Protein AF-A0A510KLH9-F1 (afdb_monomer_lite)

Foldseek 3Di:
DWDDLDDQWTWDDDPQWIFIFGWDADPVRFTDTDTDDTGRDPVVVLVVVVVVQLVVDPDPDPVSSVVSVVVSVVSVVVVVVVVVVVVVVPPDDDDDDDDRPDDPDDPPPDD

Radius of gyration: 16.44 Å; chains: 1; bounding box: 33×35×43 Å

pLDDT: mean 73.4, std 17.07, range [34.72, 91.0]

Secondary structure (DSSP, 8-state):
-EEEEETTEEEEEETTEEEEEEEEE-TTS-EEEEEEEEESSHHHHHHHHHHHHHHH----SHHHHHHHHHHHHHHHHHHHHHHHHHHHT------------PPP-------

Sequence (111 aa):
MYINLSGNYYIKSQSRCFVIGCKQKNKKGEVQFVAKWYFVSLRAGLRAWIDEKLIMSKAKSFQELKNDIRALNDEMEIIIEKINKGISDDKNRSDETMEILSEFEEEEEME

Organism: NCBI:txid109328

Structure (mmCIF, N/CA/C/O backbone):
data_AF-A0A510KLH9-F1
#
_entry.id   AF-A0A510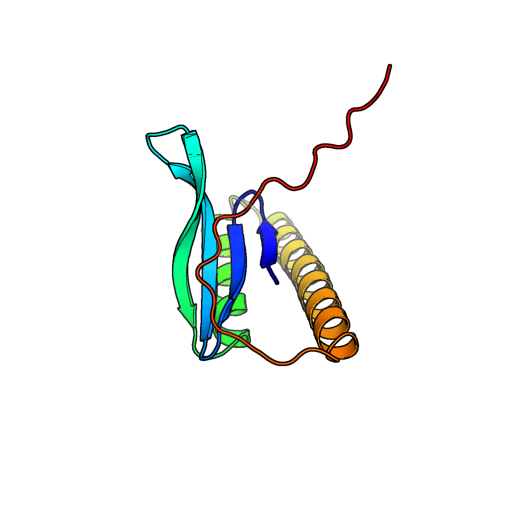KLH9-F1
#
loop_
_atom_site.group_PDB
_atom_site.id
_atom_site.type_symbol
_atom_site.label_atom_id
_atom_site.label_alt_id
_atom_site.label_comp_id
_atom_site.label_asym_id
_atom_site.label_entity_id
_atom_site.label_seq_id
_atom_site.pdbx_PDB_ins_code
_atom_site.Cartn_x
_atom_site.Cartn_y
_atom_site.Cartn_z
_atom_site.occupancy
_atom_site.B_iso_or_equiv
_atom_site.auth_seq_id
_atom_site.auth_comp_id
_atom_site.auth_asym_id
_atom_site.auth_atom_id
_atom_site.pdbx_PDB_model_num
ATOM 1 N N . MET A 1 1 ? 5.789 -3.196 -13.083 1.00 69.25 1 MET A N 1
ATOM 2 C CA . MET A 1 1 ? 4.483 -3.057 -12.398 1.00 69.25 1 MET A CA 1
ATOM 3 C C . MET A 1 1 ? 4.658 -2.281 -11.096 1.00 69.25 1 MET A C 1
ATOM 5 O O . MET A 1 1 ? 5.532 -2.637 -10.308 1.00 69.25 1 MET A O 1
ATOM 9 N N . TYR A 1 2 ? 3.844 -1.243 -10.881 1.00 78.88 2 TYR A N 1
ATOM 10 C CA . TYR A 1 2 ? 3.753 -0.510 -9.613 1.00 78.88 2 TYR A CA 1
ATOM 11 C C . TYR A 1 2 ? 2.407 -0.803 -8.963 1.00 78.88 2 TYR A C 1
ATOM 13 O O . TYR A 1 2 ? 1.367 -0.688 -9.608 1.00 78.88 2 TYR A O 1
ATOM 21 N N . ILE A 1 3 ? 2.420 -1.148 -7.683 1.00 80.94 3 ILE A N 1
ATOM 22 C CA . ILE A 1 3 ? 1.205 -1.345 -6.899 1.00 80.94 3 ILE A CA 1
ATOM 23 C C . ILE A 1 3 ? 1.124 -0.194 -5.907 1.00 80.94 3 ILE A C 1
ATOM 25 O O . ILE A 1 3 ? 1.998 -0.065 -5.052 1.00 80.94 3 ILE A O 1
ATOM 29 N N . ASN A 1 4 ? 0.111 0.665 -6.053 1.00 83.25 4 ASN A N 1
ATOM 30 C CA . ASN A 1 4 ? -0.156 1.722 -5.078 1.00 83.25 4 ASN A CA 1
ATOM 31 C C . ASN A 1 4 ? -0.526 1.070 -3.742 1.00 83.25 4 ASN A C 1
ATOM 33 O O . ASN A 1 4 ? -1.429 0.235 -3.702 1.00 83.25 4 ASN A O 1
ATOM 37 N N . LEU A 1 5 ? 0.209 1.438 -2.698 1.00 75.12 5 LEU A N 1
ATOM 38 C CA . LEU A 1 5 ? -0.059 1.025 -1.329 1.00 75.12 5 LEU A CA 1
ATOM 39 C C . LEU A 1 5 ? -0.987 2.013 -0.632 1.00 75.12 5 LEU A C 1
ATOM 41 O O . LEU A 1 5 ? -1.933 1.612 0.024 1.00 75.12 5 LEU A O 1
ATOM 45 N N . SER A 1 6 ? -0.676 3.307 -0.727 1.00 73.12 6 SER A N 1
ATOM 46 C CA . SER A 1 6 ? -1.492 4.389 -0.181 1.00 73.12 6 SER A CA 1
ATOM 47 C C . SER A 1 6 ? -0.898 5.740 -0.576 1.00 73.12 6 SER A C 1
ATOM 49 O O . SER A 1 6 ? 0.316 5.946 -0.468 1.00 73.12 6 SER A O 1
ATOM 51 N N . GLY A 1 7 ? -1.742 6.689 -0.986 1.00 82.06 7 GLY A N 1
ATOM 52 C CA . GLY A 1 7 ? -1.306 8.032 -1.370 1.00 82.06 7 GLY A CA 1
ATOM 53 C C . GLY A 1 7 ? -0.247 7.982 -2.472 1.00 82.06 7 GLY A C 1
ATOM 54 O O . GLY A 1 7 ? -0.496 7.470 -3.565 1.00 82.06 7 GLY A O 1
ATOM 55 N N . ASN A 1 8 ? 0.950 8.497 -2.181 1.00 85.38 8 ASN A N 1
ATOM 56 C CA . ASN A 1 8 ? 2.074 8.472 -3.111 1.00 85.38 8 ASN A CA 1
ATOM 57 C C . ASN A 1 8 ? 3.061 7.311 -2.892 1.00 85.38 8 ASN A C 1
ATOM 59 O O . ASN A 1 8 ? 4.112 7.327 -3.526 1.00 85.38 8 ASN A O 1
ATOM 63 N N . TYR A 1 9 ? 2.761 6.318 -2.049 1.00 83.06 9 TYR A N 1
ATOM 64 C CA . TYR A 1 9 ? 3.628 5.156 -1.809 1.00 83.06 9 TYR A CA 1
ATOM 65 C C . TYR A 1 9 ? 3.257 3.953 -2.680 1.00 83.06 9 TYR A C 1
ATOM 67 O O . TYR A 1 9 ? 2.081 3.640 -2.867 1.00 83.06 9 TYR A O 1
ATOM 75 N N . TYR A 1 10 ? 4.277 3.260 -3.190 1.00 85.75 10 TYR A N 1
ATOM 76 C CA . TYR A 1 10 ? 4.135 2.143 -4.122 1.00 85.75 10 TYR A CA 1
ATOM 77 C C . TYR A 1 10 ? 5.114 1.007 -3.808 1.00 85.75 10 TYR A C 1
ATOM 79 O O . TYR A 1 10 ? 6.255 1.258 -3.412 1.00 85.75 10 TYR A O 1
ATOM 87 N N . ILE A 1 11 ? 4.690 -0.232 -4.082 1.00 86.00 11 ILE A N 1
ATOM 88 C CA . ILE A 1 11 ? 5.580 -1.390 -4.251 1.00 86.00 11 ILE A CA 1
ATOM 89 C C . ILE A 1 11 ? 5.921 -1.545 -5.728 1.00 86.00 11 ILE A C 1
ATOM 91 O O . ILE A 1 11 ? 5.035 -1.563 -6.584 1.00 86.00 11 ILE A O 1
ATOM 95 N N . LYS A 1 12 ? 7.209 -1.725 -6.015 1.00 85.44 12 LYS A N 1
ATOM 96 C CA . LYS A 1 12 ? 7.733 -2.117 -7.324 1.00 85.44 12 LYS A CA 1
ATOM 97 C C . LYS A 1 12 ? 8.490 -3.437 -7.191 1.00 85.44 12 LYS A C 1
ATOM 99 O O . LYS A 1 12 ? 9.338 -3.576 -6.311 1.00 85.44 12 LYS A O 1
ATOM 104 N N . SER A 1 13 ? 8.220 -4.391 -8.078 1.00 81.62 13 SER A N 1
ATOM 105 C CA . SER A 1 13 ? 9.090 -5.562 -8.245 1.00 81.62 13 SER A CA 1
ATOM 106 C C . SER A 1 13 ? 10.316 -5.189 -9.088 1.00 81.62 13 SER A C 1
ATOM 108 O O . SER A 1 13 ? 10.192 -4.506 -10.105 1.00 81.62 13 SER A O 1
ATOM 110 N N . GLN A 1 14 ? 11.498 -5.611 -8.647 1.00 81.25 14 GLN A N 1
ATOM 111 C CA . GLN A 1 14 ? 12.762 -5.546 -9.378 1.00 81.25 14 GLN A CA 1
ATOM 112 C C . GLN A 1 14 ? 13.329 -6.960 -9.558 1.00 81.25 14 GLN A C 1
ATOM 114 O O . GLN A 1 14 ? 12.907 -7.901 -8.891 1.00 81.25 14 GLN A O 1
ATOM 119 N N . SER A 1 15 ? 14.344 -7.098 -10.415 1.00 79.19 15 SER A N 1
ATOM 120 C CA . SER A 1 15 ? 14.934 -8.391 -10.801 1.00 79.19 15 SER A CA 1
ATOM 121 C C . SER A 1 15 ? 15.379 -9.273 -9.627 1.00 79.19 15 SER A C 1
ATOM 123 O O . SER A 1 15 ? 15.389 -10.494 -9.752 1.00 79.19 15 SER A O 1
ATOM 125 N N . ARG A 1 16 ? 15.754 -8.682 -8.485 1.00 78.19 16 ARG A N 1
ATOM 126 C CA . ARG A 1 16 ? 16.257 -9.418 -7.307 1.00 78.19 16 ARG A CA 1
ATOM 127 C C . ARG A 1 16 ? 15.562 -9.076 -5.991 1.00 78.19 16 ARG A C 1
ATOM 129 O O . ARG A 1 16 ? 15.929 -9.621 -4.953 1.00 78.19 16 ARG A O 1
ATOM 136 N N . CYS A 1 17 ? 14.619 -8.139 -5.998 1.00 81.69 17 CYS A N 1
ATOM 137 C CA . CYS A 1 17 ? 13.982 -7.661 -4.776 1.00 81.69 17 CYS A CA 1
ATOM 138 C C . CYS A 1 17 ? 12.661 -6.943 -5.064 1.00 81.69 17 CYS A C 1
ATOM 140 O O . CYS A 1 17 ? 12.330 -6.631 -6.202 1.00 81.69 17 CYS A O 1
ATOM 142 N N . PHE A 1 18 ? 11.918 -6.648 -4.009 1.00 82.31 18 PHE A N 1
ATOM 143 C CA . PHE A 1 18 ? 10.792 -5.732 -4.005 1.00 82.31 18 PHE A CA 1
ATOM 144 C C . PHE A 1 18 ? 11.217 -4.435 -3.334 1.00 82.31 18 PHE A C 1
ATOM 146 O O . PHE A 1 18 ? 11.943 -4.446 -2.340 1.00 82.31 18 PHE A O 1
ATOM 153 N N . VAL A 1 19 ? 10.753 -3.316 -3.870 1.00 84.69 19 VAL A N 1
ATOM 154 C CA . VAL A 1 19 ? 11.113 -1.985 -3.391 1.00 84.69 19 VAL A CA 1
ATOM 155 C C . VAL A 1 19 ? 9.853 -1.243 -2.994 1.00 84.69 19 VAL A C 1
ATOM 157 O O . VAL A 1 19 ? 8.926 -1.137 -3.796 1.00 84.69 19 VAL A O 1
ATOM 160 N N . ILE A 1 20 ? 9.840 -0.708 -1.775 1.00 84.75 20 ILE A N 1
ATOM 161 C CA . ILE A 1 20 ? 8.864 0.301 -1.362 1.00 84.75 20 ILE A CA 1
ATOM 162 C C . ILE A 1 20 ? 9.494 1.667 -1.582 1.00 84.75 20 ILE A C 1
ATOM 164 O O . ILE A 1 20 ? 10.624 1.935 -1.163 1.00 84.75 20 ILE A O 1
ATOM 168 N N . GLY A 1 21 ? 8.755 2.545 -2.240 1.00 85.50 21 GLY A N 1
ATOM 169 C CA . GLY A 1 21 ? 9.169 3.922 -2.447 1.00 85.50 21 GLY A CA 1
ATOM 170 C C . GLY A 1 21 ? 7.980 4.836 -2.649 1.00 85.50 21 GLY A C 1
ATOM 171 O O . GLY A 1 21 ? 6.829 4.401 -2.614 1.00 85.50 21 GLY A O 1
ATOM 172 N N . CYS A 1 22 ? 8.269 6.111 -2.865 1.00 86.81 22 CYS A N 1
ATOM 173 C CA . CYS A 1 22 ? 7.247 7.122 -3.078 1.00 86.81 22 CYS A CA 1
ATOM 174 C C . CYS A 1 22 ? 7.402 7.819 -4.432 1.00 86.81 22 CYS A C 1
ATOM 176 O O . CYS A 1 22 ? 8.510 8.074 -4.904 1.00 86.81 22 CYS A O 1
ATOM 178 N N . LYS A 1 23 ? 6.270 8.147 -5.053 1.00 87.75 23 LYS A N 1
ATOM 179 C CA . LYS A 1 23 ? 6.174 9.034 -6.211 1.00 87.75 23 LYS A CA 1
ATOM 180 C C . LYS A 1 23 ? 6.263 10.480 -5.710 1.00 87.75 23 LYS A C 1
ATOM 182 O O . LYS A 1 23 ? 5.491 10.888 -4.843 1.00 87.75 23 LYS A O 1
ATOM 187 N N . GLN A 1 24 ? 7.213 11.257 -6.216 1.00 88.62 24 GLN A N 1
ATOM 188 C CA . GLN A 1 24 ? 7.412 12.659 -5.829 1.00 88.62 24 GLN A CA 1
ATOM 189 C C . GLN A 1 24 ? 7.972 13.487 -6.991 1.00 88.62 24 GLN A C 1
ATOM 191 O O . GLN A 1 24 ? 8.595 12.930 -7.889 1.00 88.62 24 GLN A O 1
ATOM 196 N N . LYS A 1 25 ? 7.787 14.813 -6.970 1.00 89.56 25 LYS A N 1
ATOM 197 C CA . LYS A 1 25 ? 8.404 15.727 -7.947 1.00 89.56 25 LYS A CA 1
ATOM 198 C C . LYS A 1 25 ? 9.830 16.088 -7.524 1.00 89.56 25 LYS A C 1
ATOM 200 O O . LYS A 1 25 ? 10.098 16.294 -6.340 1.00 89.56 25 LYS A O 1
ATOM 205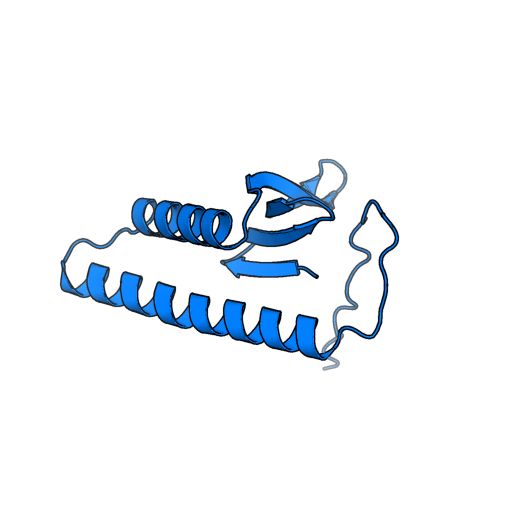 N N . ASN A 1 26 ? 10.762 16.131 -8.470 1.00 89.12 26 ASN A N 1
ATOM 206 C CA . ASN A 1 26 ? 12.123 16.607 -8.229 1.00 89.12 26 ASN A CA 1
ATOM 207 C C . ASN A 1 26 ? 12.188 18.151 -8.261 1.00 89.12 26 ASN A C 1
ATOM 209 O O . ASN A 1 26 ? 11.185 18.829 -8.474 1.00 89.12 26 ASN A O 1
ATOM 213 N N . LYS A 1 27 ? 13.384 18.727 -8.066 1.00 88.69 27 LYS A N 1
ATOM 214 C CA . LYS A 1 27 ? 13.588 20.192 -8.072 1.00 88.69 27 LYS A CA 1
ATOM 215 C C . LYS A 1 27 ? 13.272 20.870 -9.415 1.00 88.69 27 LYS A C 1
ATOM 217 O O . LYS A 1 27 ? 13.129 22.084 -9.443 1.00 88.69 27 LYS A O 1
ATOM 222 N N . LYS A 1 28 ? 13.188 20.103 -10.504 1.00 90.31 28 LYS A N 1
ATOM 223 C CA . LYS A 1 28 ? 12.815 20.563 -11.847 1.00 90.31 28 LYS A CA 1
ATOM 224 C C . LYS A 1 28 ? 11.323 20.356 -12.146 1.00 90.31 28 LYS A C 1
ATOM 226 O O . LYS A 1 28 ? 10.881 20.683 -13.236 1.00 90.31 28 LYS A O 1
ATOM 231 N N . GLY A 1 29 ? 10.553 19.822 -11.192 1.00 89.56 29 GLY A N 1
ATOM 232 C CA . GLY A 1 29 ? 9.127 19.528 -11.350 1.00 89.56 29 GLY A CA 1
ATOM 233 C C . GLY A 1 29 ? 8.815 18.151 -11.946 1.00 89.56 29 GLY A C 1
ATOM 234 O O . GLY A 1 29 ? 7.647 17.775 -11.985 1.00 89.56 29 GLY A O 1
ATOM 235 N N . GLU A 1 30 ? 9.827 17.375 -12.341 1.00 91.00 30 GLU A N 1
ATOM 236 C CA . GLU A 1 30 ? 9.653 16.066 -12.982 1.00 91.00 30 GLU A CA 1
ATOM 237 C C . GLU A 1 30 ? 9.251 15.013 -11.946 1.00 91.00 30 GLU A C 1
ATOM 239 O O . GLU A 1 30 ? 9.811 14.954 -10.843 1.00 91.00 30 GLU A O 1
ATOM 244 N N . VAL A 1 31 ? 8.286 14.163 -12.289 1.00 86.75 31 VAL A N 1
ATOM 245 C CA . VAL A 1 31 ? 7.814 13.105 -11.396 1.00 86.75 31 VAL A CA 1
ATOM 246 C C . VAL A 1 31 ? 8.777 11.919 -11.419 1.00 86.75 31 VAL A C 1
ATOM 248 O O . VAL A 1 31 ? 9.115 11.386 -12.469 1.00 86.75 31 VAL A O 1
ATOM 251 N N . GLN A 1 32 ? 9.191 11.469 -10.238 1.00 88.06 32 GLN A N 1
ATOM 252 C CA . GLN A 1 32 ? 10.116 10.355 -10.052 1.00 88.06 32 GLN A CA 1
ATOM 253 C C . GLN A 1 32 ? 9.624 9.402 -8.962 1.00 88.06 32 GLN A C 1
ATOM 255 O O . GLN A 1 32 ? 8.961 9.809 -8.004 1.00 88.06 32 GLN A O 1
ATOM 260 N N . PHE A 1 33 ? 10.000 8.131 -9.081 1.00 86.50 33 PHE A N 1
ATOM 261 C CA . PHE A 1 33 ? 9.893 7.167 -7.993 1.00 86.50 33 PHE A CA 1
ATOM 262 C C . PHE A 1 33 ? 11.189 7.170 -7.180 1.00 86.50 33 PHE A C 1
ATOM 264 O O . PHE A 1 33 ? 12.263 6.887 -7.706 1.00 86.50 33 PHE A O 1
ATOM 271 N N . VAL A 1 34 ? 11.091 7.465 -5.885 1.00 86.81 34 VAL A N 1
ATOM 272 C CA . VAL A 1 34 ? 12.223 7.412 -4.959 1.00 86.81 34 VAL A CA 1
ATOM 273 C C . VAL A 1 34 ? 12.090 6.189 -4.073 1.00 86.81 34 VAL A C 1
ATOM 275 O O . VAL A 1 34 ? 11.248 6.140 -3.175 1.00 86.81 34 VAL A O 1
ATOM 278 N N . ALA A 1 35 ? 12.953 5.209 -4.332 1.00 85.38 35 ALA A N 1
ATOM 279 C CA . ALA A 1 35 ? 13.098 4.017 -3.513 1.00 85.38 35 ALA A CA 1
ATOM 280 C C . ALA A 1 35 ? 13.511 4.389 -2.082 1.00 85.38 35 ALA A C 1
ATOM 282 O O . ALA A 1 35 ? 14.420 5.196 -1.876 1.00 85.38 35 ALA A O 1
ATOM 283 N N . LYS A 1 36 ? 12.840 3.796 -1.095 1.00 83.12 36 LYS A N 1
ATOM 284 C CA . LYS A 1 36 ? 13.090 4.033 0.332 1.00 83.12 36 LYS A CA 1
ATOM 285 C C . LYS A 1 36 ? 13.568 2.766 1.032 1.00 83.12 36 LYS A C 1
ATOM 287 O O . LYS A 1 36 ? 14.520 2.829 1.802 1.00 83.12 36 LYS A O 1
ATOM 292 N N . TRP A 1 37 ? 12.962 1.624 0.711 1.00 78.88 37 TRP A N 1
ATOM 293 C CA . TRP A 1 37 ? 13.268 0.340 1.341 1.00 78.88 37 TRP A CA 1
ATOM 294 C C . TRP A 1 37 ? 13.318 -0.794 0.318 1.00 78.88 37 TRP A C 1
ATOM 296 O O . TRP A 1 37 ? 12.516 -0.828 -0.615 1.00 78.88 37 TRP A O 1
ATOM 306 N N . TYR A 1 38 ? 14.243 -1.732 0.523 1.00 83.06 38 TYR A N 1
ATOM 307 C CA . TYR A 1 38 ? 14.504 -2.868 -0.363 1.00 83.06 38 TYR A CA 1
ATOM 308 C C . TYR A 1 38 ? 14.313 -4.180 0.397 1.00 83.06 38 TYR A C 1
ATOM 310 O O . TYR A 1 38 ? 14.830 -4.345 1.502 1.00 83.06 38 TYR A O 1
ATOM 318 N N . PHE A 1 39 ? 13.608 -5.130 -0.211 1.00 78.44 39 PHE A N 1
ATOM 319 C CA . PHE A 1 39 ? 13.242 -6.397 0.410 1.00 78.44 39 PHE A CA 1
ATOM 320 C C . PHE A 1 39 ? 13.481 -7.556 -0.544 1.00 78.44 39 PHE A C 1
ATOM 322 O O . PHE A 1 39 ? 12.934 -7.598 -1.638 1.00 78.44 39 PHE A O 1
ATOM 329 N N . VAL A 1 40 ? 14.233 -8.562 -0.111 1.00 81.81 40 VAL A N 1
ATOM 330 C CA . VAL A 1 40 ? 14.467 -9.778 -0.912 1.00 81.81 40 VAL A CA 1
ATOM 331 C C . VAL A 1 40 ? 13.200 -10.615 -1.129 1.00 81.81 40 VAL A C 1
ATOM 333 O O . VAL A 1 40 ? 13.155 -11.438 -2.033 1.00 81.81 40 VAL A O 1
ATOM 336 N N . SER A 1 41 ? 12.156 -10.405 -0.320 1.00 80.00 41 SER A N 1
ATOM 337 C CA . SER A 1 41 ? 10.866 -11.082 -0.465 1.00 80.00 41 SER A CA 1
ATOM 338 C C . SER A 1 41 ? 9.705 -10.098 -0.345 1.00 80.00 41 SER A C 1
ATOM 340 O O . SER A 1 41 ? 9.733 -9.185 0.483 1.00 80.00 41 SER A O 1
ATOM 342 N N . 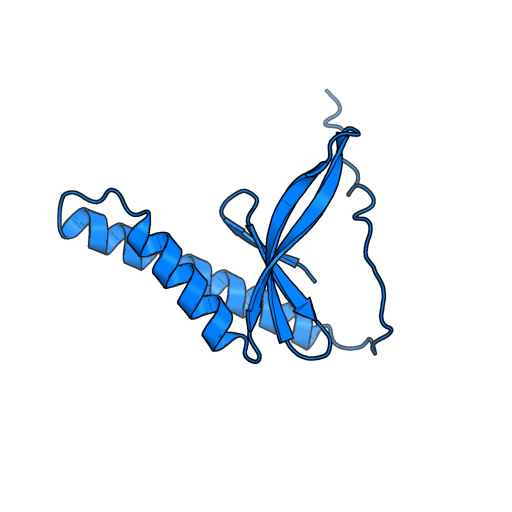LEU A 1 42 ? 8.651 -10.323 -1.133 1.00 76.75 42 LEU A N 1
ATOM 343 C CA . LEU A 1 42 ? 7.424 -9.524 -1.105 1.00 76.75 42 LEU A CA 1
ATOM 344 C C . LEU A 1 42 ? 6.798 -9.484 0.293 1.00 76.75 42 LEU A C 1
ATOM 346 O O . LEU A 1 42 ? 6.379 -8.427 0.755 1.00 76.75 42 LEU A O 1
ATOM 350 N N . ARG A 1 43 ? 6.781 -10.630 0.987 1.00 79.50 43 ARG A N 1
ATOM 351 C CA . ARG A 1 43 ? 6.244 -10.746 2.348 1.00 79.50 43 ARG A CA 1
ATOM 352 C C . ARG A 1 43 ? 6.926 -9.779 3.315 1.00 79.50 43 ARG A C 1
ATOM 354 O O . ARG A 1 43 ? 6.252 -9.189 4.153 1.00 79.50 43 ARG A O 1
ATOM 361 N N . ALA A 1 44 ? 8.245 -9.616 3.205 1.00 75.69 44 ALA A N 1
ATOM 362 C CA . ALA A 1 44 ? 8.983 -8.672 4.037 1.00 75.69 44 ALA A CA 1
ATOM 363 C C . ALA A 1 44 ? 8.622 -7.216 3.702 1.00 75.69 44 ALA A C 1
ATOM 365 O O . ALA A 1 44 ? 8.448 -6.420 4.621 1.00 75.69 44 ALA A O 1
ATOM 366 N N . GLY A 1 45 ? 8.430 -6.896 2.417 1.00 77.62 45 GLY A N 1
ATOM 367 C CA . GLY A 1 45 ? 7.958 -5.576 1.994 1.00 77.62 45 GLY A CA 1
ATOM 368 C C . GLY A 1 45 ? 6.570 -5.246 2.542 1.00 77.62 45 GLY A C 1
ATOM 369 O O . GLY A 1 45 ? 6.397 -4.227 3.200 1.00 77.62 45 GLY A O 1
ATOM 370 N N . LEU A 1 46 ? 5.597 -6.143 2.359 1.00 81.50 46 LEU A N 1
ATOM 371 C CA . LEU A 1 46 ? 4.237 -5.952 2.876 1.00 81.50 46 LEU A CA 1
ATOM 372 C C . LEU A 1 46 ? 4.213 -5.795 4.398 1.00 81.50 46 LEU A C 1
ATOM 374 O O . LEU A 1 46 ? 3.503 -4.939 4.913 1.00 81.50 46 LEU A O 1
ATOM 378 N N . ARG A 1 47 ? 5.024 -6.575 5.119 1.00 80.44 47 ARG A N 1
ATOM 379 C CA . ARG A 1 47 ? 5.128 -6.452 6.575 1.00 80.44 47 ARG A CA 1
ATOM 380 C C . ARG A 1 47 ? 5.654 -5.084 7.004 1.00 80.44 47 ARG A C 1
ATOM 382 O O . ARG A 1 47 ? 5.058 -4.473 7.879 1.00 80.44 47 ARG A O 1
ATOM 389 N N . ALA A 1 48 ? 6.724 -4.595 6.379 1.00 78.62 48 ALA A N 1
ATOM 390 C CA . ALA A 1 48 ? 7.277 -3.283 6.706 1.00 78.62 48 ALA A CA 1
ATOM 391 C C . ALA A 1 48 ? 6.270 -2.151 6.450 1.00 78.62 48 ALA A C 1
ATOM 393 O O . ALA A 1 48 ? 6.180 -1.215 7.239 1.00 78.62 48 ALA A O 1
ATOM 394 N N . TRP A 1 49 ? 5.482 -2.264 5.379 1.00 81.88 49 TRP A N 1
ATOM 395 C CA . TRP A 1 49 ? 4.404 -1.323 5.093 1.00 81.88 49 TRP A CA 1
ATOM 396 C C . TRP A 1 49 ? 3.292 -1.349 6.155 1.00 81.88 49 TRP A C 1
ATOM 398 O O . TRP A 1 49 ? 2.870 -0.293 6.622 1.00 81.88 49 TRP A O 1
ATOM 408 N N . ILE A 1 50 ? 2.849 -2.537 6.576 1.00 83.81 50 ILE A N 1
ATOM 409 C CA . ILE A 1 50 ? 1.864 -2.691 7.660 1.00 83.81 50 ILE A CA 1
ATOM 410 C C . ILE A 1 50 ? 2.400 -2.084 8.958 1.00 83.81 50 ILE A C 1
ATOM 412 O O . ILE A 1 50 ? 1.685 -1.335 9.619 1.00 83.81 50 ILE A O 1
ATOM 416 N N . ASP A 1 51 ? 3.657 -2.368 9.304 1.00 81.56 51 ASP A N 1
ATOM 417 C CA . ASP A 1 51 ? 4.292 -1.833 10.508 1.00 81.56 51 ASP A CA 1
ATOM 418 C C . ASP A 1 51 ? 4.326 -0.292 10.467 1.00 81.56 51 ASP A C 1
ATOM 420 O O . ASP A 1 51 ? 3.945 0.357 11.441 1.00 81.56 51 ASP A O 1
ATOM 424 N N . GLU A 1 52 ? 4.687 0.315 9.330 1.00 81.12 52 GLU A N 1
ATOM 425 C CA . GLU A 1 52 ? 4.653 1.774 9.146 1.00 81.12 52 GLU A CA 1
ATOM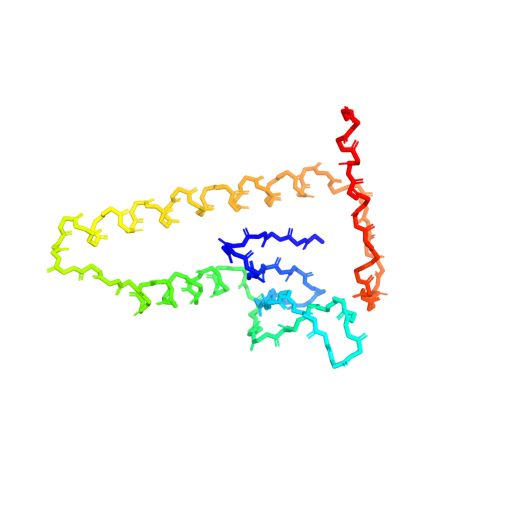 426 C C . GLU A 1 52 ? 3.231 2.337 9.306 1.00 81.12 52 GLU A C 1
ATOM 428 O O . GLU A 1 52 ? 3.026 3.331 10.005 1.00 81.12 52 GLU A O 1
ATOM 433 N N . LYS A 1 53 ? 2.226 1.682 8.717 1.00 81.06 53 LYS A N 1
ATOM 434 C CA . LYS A 1 53 ? 0.824 2.105 8.824 1.00 81.06 53 LYS A CA 1
ATOM 435 C C . LYS A 1 53 ? 0.289 2.030 10.246 1.00 81.06 53 LYS A C 1
ATOM 437 O O . LYS A 1 53 ? -0.407 2.948 10.675 1.00 81.06 53 LYS A O 1
ATOM 442 N N . LEU A 1 54 ? 0.642 0.982 10.983 1.00 82.94 54 LEU A N 1
ATOM 443 C CA . LEU A 1 54 ? 0.279 0.842 12.389 1.00 82.94 54 LEU A CA 1
ATOM 444 C C . LEU A 1 54 ? 0.985 1.889 13.258 1.00 82.94 54 LEU A C 1
ATOM 446 O O . LEU A 1 54 ? 0.346 2.466 14.131 1.00 82.94 54 LEU A O 1
ATOM 450 N N . ILE A 1 55 ? 2.258 2.202 12.990 1.00 81.12 55 ILE A N 1
ATOM 451 C CA . ILE A 1 55 ? 2.984 3.290 13.671 1.00 81.12 55 ILE A CA 1
ATOM 452 C C . ILE A 1 55 ? 2.328 4.652 13.400 1.00 81.12 55 ILE A C 1
ATOM 454 O O . ILE A 1 55 ? 2.264 5.499 14.289 1.00 81.12 55 ILE A O 1
ATOM 458 N N . MET A 1 56 ? 1.836 4.875 12.179 1.00 80.81 56 MET A N 1
ATOM 459 C CA . MET A 1 56 ? 1.143 6.108 11.796 1.00 80.81 56 MET A CA 1
ATOM 460 C C . MET A 1 56 ? -0.319 6.174 12.261 1.00 80.81 56 MET A C 1
ATOM 462 O O . MET A 1 56 ? -0.934 7.241 12.137 1.00 80.81 56 MET A O 1
ATOM 466 N N . SER A 1 57 ? -0.890 5.076 12.770 1.00 82.50 57 SER A N 1
ATOM 467 C CA . SER A 1 57 ? -2.265 5.064 13.269 1.00 82.50 57 SER A CA 1
ATOM 468 C C . SER A 1 57 ? -2.417 6.070 14.408 1.00 82.50 57 SER A C 1
ATOM 470 O O . SER A 1 57 ? -1.604 6.157 15.329 1.00 82.50 57 SER A O 1
ATOM 472 N N . LYS A 1 58 ? -3.493 6.855 14.339 1.00 87.44 58 LYS A N 1
ATOM 473 C CA . LYS A 1 58 ? -3.882 7.815 15.381 1.00 87.44 58 LYS A CA 1
ATOM 474 C C . LYS A 1 58 ? -5.038 7.291 16.235 1.00 87.44 58 LYS A C 1
ATOM 476 O O . LYS A 1 58 ? -5.684 8.094 16.909 1.00 87.44 58 LYS A O 1
ATOM 481 N N . ALA A 1 59 ? -5.319 5.986 16.181 1.00 86.56 59 ALA A N 1
ATOM 482 C CA . ALA A 1 59 ? -6.388 5.362 16.946 1.00 86.56 59 ALA A CA 1
ATOM 483 C C . ALA A 1 59 ? -6.212 5.640 18.446 1.00 86.56 59 ALA A C 1
ATOM 485 O O . ALA A 1 59 ? -5.159 5.389 19.031 1.00 86.56 59 ALA A O 1
ATOM 486 N N . LYS A 1 60 ? -7.260 6.167 19.077 1.00 88.44 60 LYS A N 1
ATOM 487 C CA . LYS A 1 60 ? -7.308 6.471 20.515 1.00 88.44 60 LYS A CA 1
ATOM 488 C C . LYS A 1 60 ? -8.077 5.413 21.296 1.00 88.44 60 LYS A C 1
ATOM 490 O O . LYS A 1 60 ? -8.027 5.400 22.524 1.00 88.44 60 LYS A O 1
ATOM 495 N N . SER A 1 61 ? -8.789 4.531 20.597 1.00 90.69 61 SER A N 1
ATOM 496 C CA . SER A 1 61 ? -9.518 3.412 21.184 1.00 90.69 61 SER A CA 1
ATOM 497 C C . SER A 1 61 ? -9.198 2.093 20.483 1.00 90.69 61 SER A C 1
ATOM 499 O O . SER A 1 61 ? -8.802 2.052 19.318 1.00 90.69 61 SER A O 1
ATOM 501 N N . PHE A 1 62 ? -9.431 0.983 21.186 1.00 86.88 62 PHE A N 1
ATOM 502 C CA . PHE A 1 62 ? -9.270 -0.357 20.618 1.00 86.88 62 PHE A CA 1
ATOM 503 C C . PHE A 1 62 ? -10.183 -0.597 19.405 1.00 86.88 62 PHE A C 1
ATOM 505 O O . PHE A 1 62 ? -9.800 -1.292 18.467 1.00 86.88 62 PHE A O 1
ATOM 512 N N . GLN A 1 63 ? -11.382 -0.007 19.401 1.00 88.88 63 GLN A N 1
ATOM 513 C CA . GLN A 1 63 ? -12.325 -0.156 18.295 1.00 88.88 63 GLN A CA 1
ATOM 514 C C . GLN A 1 63 ? -11.843 0.565 17.028 1.00 88.88 63 GLN A C 1
ATOM 516 O O . GLN A 1 63 ? -12.002 0.028 15.935 1.00 88.88 63 GLN A O 1
ATOM 521 N N . GLU A 1 64 ? -11.222 1.737 17.173 1.00 84.31 64 GLU A N 1
ATOM 522 C CA . GLU A 1 64 ? -10.580 2.449 16.061 1.00 84.31 64 GLU A CA 1
ATOM 523 C C . GLU A 1 64 ? -9.384 1.660 15.526 1.00 84.31 64 GLU A C 1
ATOM 525 O O . GLU A 1 64 ? -9.317 1.406 14.329 1.00 84.31 64 GLU A O 1
ATOM 530 N N . LEU A 1 65 ? -8.515 1.148 16.405 1.00 87.12 65 LEU A N 1
ATOM 531 C CA . LEU A 1 65 ? -7.381 0.314 15.992 1.00 87.12 65 LEU A CA 1
ATOM 532 C C . LEU A 1 65 ? -7.844 -0.951 15.253 1.00 87.12 65 LEU A C 1
ATOM 534 O O . LEU A 1 65 ? -7.250 -1.359 14.260 1.00 87.12 65 LEU A O 1
ATOM 538 N N . LYS A 1 66 ? -8.935 -1.573 15.711 1.00 86.50 66 LYS A N 1
ATOM 539 C CA . LYS A 1 66 ? -9.538 -2.730 15.040 1.00 86.50 66 LYS A CA 1
ATOM 540 C C . LYS A 1 66 ? -10.040 -2.385 13.634 1.00 86.50 66 LYS A C 1
ATOM 542 O O . LYS A 1 66 ? -9.957 -3.233 12.747 1.00 86.50 66 LYS A O 1
ATOM 547 N N . ASN A 1 67 ? -10.570 -1.180 13.433 1.00 85.56 67 ASN A N 1
ATOM 548 C CA . ASN A 1 67 ? -10.993 -0.716 12.114 1.00 85.56 67 ASN A CA 1
ATOM 549 C C . ASN A 1 67 ? -9.781 -0.445 11.212 1.00 85.56 67 ASN A C 1
ATOM 551 O O . ASN A 1 67 ? -9.787 -0.894 10.070 1.00 85.56 67 ASN A O 1
ATOM 555 N N . ASP A 1 68 ? -8.726 0.178 11.742 1.00 84.06 68 ASP A N 1
ATOM 556 C CA . ASP A 1 68 ? -7.473 0.404 11.011 1.00 84.06 68 ASP A CA 1
ATOM 557 C C . ASP A 1 68 ? -6.843 -0.922 10.554 1.00 84.06 68 ASP A C 1
ATOM 559 O O . ASP A 1 68 ? -6.458 -1.071 9.397 1.00 84.06 68 ASP A O 1
ATOM 563 N N . ILE A 1 69 ? -6.807 -1.934 11.429 1.00 86.25 69 ILE A N 1
ATOM 564 C CA . ILE A 1 69 ? -6.299 -3.274 11.091 1.00 86.25 69 ILE A CA 1
ATOM 565 C C . ILE A 1 69 ? -7.148 -3.944 10.000 1.00 86.25 69 ILE A C 1
ATOM 567 O O . ILE A 1 69 ? -6.599 -4.614 9.127 1.00 86.25 69 ILE A O 1
ATOM 571 N N . ARG A 1 70 ? -8.478 -3.778 10.026 1.00 84.81 70 ARG A N 1
ATOM 572 C CA . ARG A 1 70 ? -9.357 -4.312 8.971 1.00 84.81 70 ARG A CA 1
ATOM 573 C C . ARG A 1 70 ? -9.080 -3.656 7.624 1.00 84.81 70 ARG A C 1
ATOM 575 O O . ARG A 1 70 ? -8.918 -4.377 6.650 1.00 84.81 70 ARG A O 1
ATOM 582 N N . ALA A 1 71 ? -8.952 -2.331 7.598 1.00 84.69 71 ALA A N 1
ATOM 583 C CA . ALA A 1 71 ? -8.621 -1.600 6.378 1.00 84.69 71 ALA A CA 1
ATOM 584 C C . ALA A 1 71 ? -7.287 -2.077 5.777 1.00 84.69 71 ALA A C 1
ATOM 586 O O . ALA A 1 71 ? -7.197 -2.294 4.573 1.00 84.69 71 ALA A O 1
ATOM 587 N N . LEU A 1 72 ? -6.279 -2.338 6.620 1.00 85.75 72 LEU A N 1
ATOM 588 C CA . LEU A 1 72 ? -5.005 -2.905 6.169 1.00 85.75 72 LEU A CA 1
ATOM 589 C C . LEU A 1 72 ? -5.164 -4.299 5.553 1.00 85.75 72 LEU A C 1
ATOM 591 O O . LEU A 1 72 ? -4.515 -4.603 4.555 1.00 85.75 72 LEU A O 1
ATOM 595 N N . ASN A 1 73 ? -6.023 -5.145 6.124 1.00 81.94 73 ASN A N 1
ATOM 596 C CA . ASN A 1 73 ? -6.276 -6.480 5.589 1.00 81.94 73 ASN A CA 1
ATOM 597 C C . ASN A 1 73 ? -6.985 -6.431 4.223 1.00 81.94 73 ASN A C 1
ATOM 599 O O . ASN A 1 73 ? -6.614 -7.177 3.321 1.00 81.94 73 ASN A O 1
ATOM 603 N N . ASP A 1 74 ? -7.947 -5.524 4.047 1.00 83.25 74 ASP A N 1
ATOM 604 C CA . ASP A 1 74 ? -8.649 -5.341 2.769 1.00 83.25 74 ASP A CA 1
ATOM 605 C C . ASP A 1 74 ? -7.696 -4.819 1.676 1.00 83.25 74 ASP A C 1
ATOM 607 O O . ASP A 1 74 ? -7.694 -5.311 0.546 1.00 83.25 74 ASP A O 1
ATOM 611 N N . GLU A 1 75 ? -6.813 -3.871 2.011 1.00 80.31 75 GLU A N 1
ATOM 612 C CA . GLU A 1 75 ? -5.779 -3.388 1.088 1.00 80.31 75 GLU A CA 1
ATOM 613 C C . GLU A 1 75 ? -4.770 -4.493 0.713 1.00 80.31 75 GLU A C 1
ATOM 615 O O . GLU A 1 75 ? -4.339 -4.569 -0.442 1.00 80.31 75 GLU A O 1
ATOM 620 N N . MET A 1 76 ? -4.420 -5.392 1.643 1.00 80.69 76 MET A N 1
ATOM 621 C CA . MET A 1 76 ? -3.569 -6.552 1.343 1.00 80.69 76 MET A CA 1
ATOM 622 C C . MET A 1 76 ? -4.197 -7.491 0.311 1.00 80.69 76 MET A C 1
ATOM 624 O O . MET A 1 76 ? -3.492 -7.932 -0.598 1.00 80.69 76 MET A O 1
ATOM 628 N N . GLU A 1 77 ? -5.493 -7.781 0.423 1.00 79.31 77 GLU A N 1
ATOM 629 C CA . GLU A 1 77 ? -6.208 -8.620 -0.548 1.00 79.31 77 GLU A CA 1
ATOM 630 C C . GLU A 1 77 ? -6.172 -7.999 -1.952 1.00 79.31 77 GLU A C 1
ATOM 632 O O . GLU A 1 77 ? -5.855 -8.683 -2.927 1.00 79.31 77 GLU A O 1
ATOM 637 N N . ILE A 1 78 ? -6.358 -6.678 -2.063 1.00 79.00 78 ILE A N 1
ATOM 638 C CA . ILE A 1 78 ? -6.245 -5.953 -3.342 1.00 79.00 78 ILE A CA 1
ATOM 639 C C . ILE A 1 78 ? -4.834 -6.086 -3.933 1.00 79.00 78 ILE A C 1
ATOM 641 O O . ILE A 1 78 ? -4.667 -6.258 -5.145 1.00 79.00 78 ILE A O 1
ATOM 645 N N . ILE A 1 79 ? -3.793 -5.992 -3.100 1.00 74.75 79 ILE A N 1
ATOM 646 C CA . ILE A 1 79 ? -2.404 -6.151 -3.548 1.00 74.75 79 ILE A CA 1
ATOM 647 C C . ILE A 1 79 ? -2.164 -7.579 -4.052 1.00 74.75 79 ILE A C 1
ATOM 649 O O . ILE A 1 79 ? -1.577 -7.751 -5.122 1.00 74.75 79 ILE A O 1
ATOM 653 N N . ILE A 1 80 ? -2.636 -8.593 -3.322 1.00 73.62 80 ILE A N 1
ATOM 654 C CA . ILE A 1 80 ? -2.534 -10.005 -3.716 1.00 73.62 80 ILE A CA 1
ATOM 655 C C . ILE A 1 80 ? -3.253 -10.240 -5.046 1.00 73.62 80 ILE A C 1
ATOM 657 O O . ILE A 1 80 ? -2.686 -10.858 -5.946 1.00 73.62 80 ILE A O 1
ATOM 661 N N . GLU A 1 81 ? -4.459 -9.700 -5.213 1.00 76.75 81 GLU A N 1
ATOM 662 C CA . GLU A 1 81 ? -5.225 -9.819 -6.451 1.00 76.75 81 GLU A CA 1
ATOM 663 C C . GLU A 1 81 ? -4.477 -9.199 -7.639 1.00 76.75 81 GLU A C 1
ATOM 665 O O . GLU A 1 81 ? -4.355 -9.824 -8.693 1.00 76.75 81 GLU A O 1
ATOM 670 N N . LYS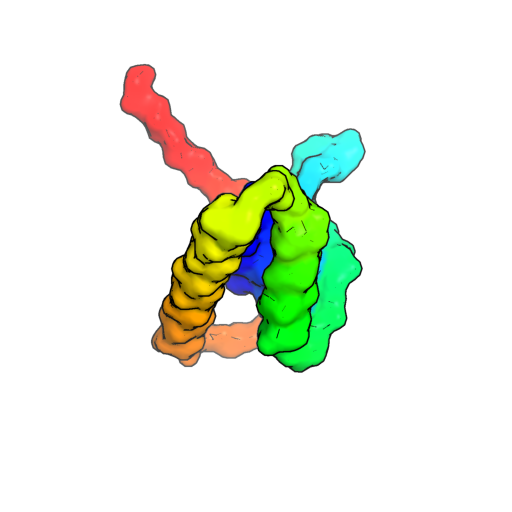 A 1 82 ? -3.913 -7.996 -7.471 1.00 70.62 82 LYS A N 1
ATOM 671 C CA . LYS A 1 82 ? -3.111 -7.331 -8.510 1.00 70.62 82 LYS A CA 1
ATOM 672 C C . LYS A 1 82 ? -1.876 -8.143 -8.890 1.00 70.62 82 LYS A C 1
ATOM 674 O O . LYS A 1 82 ? -1.536 -8.207 -10.069 1.00 70.62 82 LYS A O 1
ATOM 679 N N . ILE A 1 83 ? -1.212 -8.762 -7.917 1.00 71.31 83 ILE A N 1
ATOM 680 C CA . ILE A 1 83 ? -0.055 -9.629 -8.165 1.00 71.31 83 ILE A CA 1
ATOM 681 C C . ILE A 1 83 ? -0.479 -10.878 -8.927 1.00 71.31 83 ILE A C 1
ATOM 683 O O . ILE A 1 83 ? 0.152 -11.216 -9.922 1.00 71.31 83 ILE A O 1
ATOM 687 N N . ASN A 1 84 ? -1.563 -11.527 -8.507 1.00 67.19 84 ASN A N 1
ATOM 688 C CA . ASN A 1 84 ? -2.084 -12.706 -9.190 1.00 67.19 84 ASN A CA 1
ATOM 689 C C . ASN A 1 84 ? -2.494 -12.389 -10.632 1.00 67.19 84 ASN A C 1
ATOM 691 O O . ASN A 1 84 ? -2.194 -13.184 -11.514 1.00 67.19 84 ASN A O 1
ATOM 695 N N . LYS A 1 85 ? -3.090 -11.215 -10.886 1.00 69.94 85 LYS A N 1
ATOM 696 C CA . LYS A 1 85 ? -3.376 -10.725 -12.245 1.00 69.94 85 LYS A CA 1
ATOM 697 C C . LYS A 1 85 ? -2.097 -10.495 -13.055 1.00 69.94 85 LYS A C 1
ATOM 699 O O . LYS A 1 85 ? -1.971 -11.002 -14.161 1.00 69.94 85 LYS A O 1
ATOM 704 N N . GLY A 1 86 ? -1.107 -9.813 -12.479 1.00 62.19 86 GLY A N 1
ATOM 705 C CA . GLY A 1 86 ? 0.181 -9.585 -13.142 1.00 62.19 86 GLY A CA 1
ATOM 706 C C . GLY A 1 86 ? 0.955 -10.875 -13.450 1.00 62.19 86 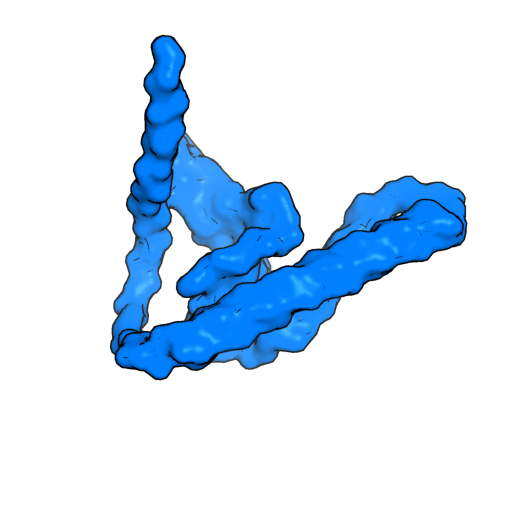GLY A C 1
ATOM 707 O O . GLY A 1 86 ? 1.631 -10.944 -14.468 1.00 62.19 86 GLY A O 1
ATOM 708 N N . ILE A 1 87 ? 0.828 -11.904 -12.605 1.00 55.84 87 ILE A N 1
ATOM 709 C CA . ILE A 1 87 ? 1.400 -13.241 -12.832 1.00 55.84 87 ILE A CA 1
ATOM 710 C C . ILE A 1 87 ? 0.566 -14.037 -13.849 1.00 55.84 87 ILE A C 1
ATOM 712 O O . ILE A 1 87 ? 1.127 -14.785 -14.644 1.00 55.84 87 ILE A O 1
ATOM 716 N N . SER A 1 88 ? -0.764 -13.891 -13.867 1.00 51.34 88 SER A N 1
ATOM 717 C CA . SER A 1 88 ? -1.599 -14.529 -14.896 1.00 51.34 88 SER A CA 1
ATOM 718 C C . SER A 1 88 ? -1.395 -13.921 -16.285 1.00 51.34 88 SER A C 1
ATOM 720 O O . SER A 1 88 ? -1.595 -14.609 -17.284 1.00 51.34 88 SER A O 1
ATOM 722 N N . ASP A 1 89 ? -0.950 -12.666 -16.341 1.00 47.19 89 ASP A N 1
ATOM 723 C CA . ASP A 1 89 ? -0.617 -11.944 -17.570 1.00 47.19 89 ASP A CA 1
ATOM 724 C C . ASP A 1 89 ? 0.823 -12.210 -18.054 1.00 47.19 89 ASP A C 1
ATOM 726 O O . ASP A 1 89 ? 1.247 -11.641 -19.064 1.00 47.19 89 ASP A O 1
ATOM 730 N N . ASP A 1 90 ? 1.582 -13.078 -17.369 1.00 45.38 90 ASP A N 1
ATOM 731 C CA . ASP A 1 90 ? 3.009 -13.312 -17.611 1.00 45.38 90 ASP A CA 1
ATOM 732 C C . ASP A 1 90 ? 3.260 -14.142 -18.888 1.00 45.38 90 ASP A C 1
ATOM 734 O O . ASP A 1 90 ? 3.607 -15.325 -18.890 1.00 45.38 90 ASP A O 1
ATOM 738 N N . LYS A 1 91 ? 3.052 -13.468 -20.023 1.00 39.28 91 LYS A N 1
ATOM 739 C CA . LYS A 1 91 ? 3.605 -13.780 -21.341 1.00 39.28 91 LYS A CA 1
ATOM 740 C C . LYS A 1 91 ? 4.889 -13.002 -21.645 1.00 39.28 91 LYS A C 1
ATOM 742 O O . LYS A 1 91 ? 5.416 -13.199 -22.735 1.00 39.28 91 LYS A O 1
ATOM 747 N N . ASN A 1 92 ? 5.422 -12.148 -20.764 1.00 38.53 92 ASN A N 1
ATOM 748 C CA . ASN A 1 92 ? 6.510 -11.245 -21.156 1.00 38.53 92 ASN A CA 1
ATOM 749 C C . ASN A 1 92 ? 7.704 -11.224 -20.194 1.00 38.53 92 ASN A C 1
ATOM 751 O O . ASN A 1 92 ? 7.738 -10.535 -19.179 1.00 38.53 92 ASN A O 1
ATOM 755 N N . ARG A 1 93 ? 8.725 -11.957 -20.658 1.00 37.47 93 ARG A N 1
ATOM 756 C CA . ARG A 1 93 ? 10.158 -11.853 -20.366 1.00 37.47 93 ARG A CA 1
ATOM 757 C C . ARG A 1 93 ? 10.639 -10.440 -20.011 1.00 37.47 93 ARG A C 1
ATOM 759 O O . ARG A 1 93 ? 10.252 -9.450 -20.623 1.00 37.47 93 ARG A O 1
ATOM 766 N N . SER A 1 94 ? 11.597 -10.440 -19.088 1.00 43.09 94 SER A N 1
ATOM 767 C CA . SER A 1 94 ? 12.463 -9.334 -18.686 1.00 43.09 94 SER A CA 1
ATOM 768 C C . SER A 1 94 ? 13.150 -8.618 -19.847 1.00 43.09 94 SER A C 1
ATOM 770 O O . SER A 1 94 ? 13.636 -9.291 -20.749 1.00 43.09 94 SER A O 1
ATOM 772 N N . ASP A 1 95 ? 13.359 -7.311 -19.683 1.00 34.72 95 ASP A N 1
ATOM 773 C CA . ASP A 1 95 ? 14.667 -6.672 -19.860 1.00 34.72 95 ASP A CA 1
ATOM 774 C C . ASP A 1 95 ? 14.780 -5.464 -18.908 1.00 34.72 95 ASP A C 1
ATOM 776 O O . ASP A 1 95 ? 13.810 -4.750 -18.641 1.00 34.72 95 ASP A O 1
ATOM 780 N N . GLU A 1 96 ? 15.960 -5.300 -18.307 1.00 48.28 96 GLU A N 1
ATOM 781 C CA . GLU A 1 96 ? 16.277 -4.271 -17.311 1.00 48.28 96 GLU A CA 1
ATOM 782 C C . GLU A 1 96 ? 16.073 -2.856 -17.871 1.00 48.28 96 GLU A C 1
ATOM 784 O O . GLU A 1 96 ? 16.621 -2.511 -18.913 1.00 48.28 96 GLU A O 1
ATOM 789 N N . THR A 1 97 ? 15.335 -1.994 -17.165 1.00 35.88 97 THR A N 1
ATOM 790 C CA . THR A 1 97 ? 15.208 -0.576 -17.546 1.00 35.88 97 THR A CA 1
ATOM 791 C C . THR A 1 97 ? 15.089 0.343 -16.327 1.00 35.88 97 THR A C 1
ATOM 793 O O . THR A 1 97 ? 14.310 0.105 -15.398 1.00 35.88 97 THR A O 1
ATOM 796 N N . MET A 1 98 ? 15.873 1.430 -16.333 1.00 36.84 98 MET A N 1
ATOM 797 C CA . MET A 1 98 ? 15.552 2.629 -15.558 1.00 36.84 98 MET A CA 1
ATOM 798 C C . MET A 1 98 ? 14.279 3.246 -16.143 1.00 36.84 98 MET A C 1
ATOM 800 O O . MET A 1 98 ? 14.212 3.498 -17.341 1.00 36.84 98 MET A O 1
ATOM 804 N N . GLU A 1 99 ? 13.283 3.495 -15.295 1.00 46.84 99 GLU A N 1
ATOM 805 C CA . GLU A 1 99 ? 11.973 4.009 -15.703 1.00 46.84 99 GLU A CA 1
ATOM 806 C C . GLU A 1 99 ? 11.841 5.472 -15.271 1.00 46.84 99 GLU A C 1
ATOM 808 O O . GLU A 1 99 ? 11.621 5.772 -14.094 1.00 46.84 99 GLU A O 1
ATOM 813 N N . ILE A 1 100 ? 11.968 6.384 -16.233 1.00 48.25 100 ILE A N 1
ATOM 814 C CA . ILE A 1 100 ? 11.296 7.680 -16.148 1.00 48.25 100 ILE A CA 1
ATOM 815 C C . ILE A 1 100 ? 9.815 7.370 -16.377 1.00 48.25 100 ILE A C 1
ATOM 817 O O . ILE A 1 100 ? 9.470 6.766 -17.389 1.00 48.25 100 ILE A O 1
ATOM 821 N N . LEU A 1 101 ? 8.952 7.715 -15.420 1.00 47.00 101 LEU A N 1
ATOM 822 C CA . LEU A 1 101 ? 7.509 7.541 -15.575 1.00 47.00 101 LEU A CA 1
ATOM 823 C C . LEU A 1 101 ? 7.023 8.590 -16.585 1.00 47.00 101 LEU A C 1
ATOM 825 O O . LEU A 1 101 ? 6.713 9.709 -16.183 1.00 47.00 101 LEU A O 1
ATOM 829 N N . SER A 1 102 ? 7.009 8.259 -17.879 1.00 47.72 102 SER A N 1
ATOM 830 C CA . SER A 1 102 ? 6.260 9.042 -18.863 1.00 47.72 102 SER A CA 1
ATOM 831 C C . SER A 1 102 ? 4.792 9.050 -18.446 1.00 47.72 102 SER A C 1
ATOM 833 O O . SER A 1 102 ? 4.257 8.031 -18.004 1.00 47.72 102 SER A O 1
ATOM 835 N N . GLU A 1 103 ? 4.207 10.242 -18.478 1.00 44.00 103 GLU A N 1
ATOM 836 C CA . GLU A 1 103 ? 2.869 10.558 -17.995 1.00 44.00 103 GLU A CA 1
ATOM 837 C C . GLU A 1 103 ? 1.857 9.544 -18.540 1.00 44.00 103 GLU A C 1
ATOM 839 O O . GLU A 1 103 ? 1.786 9.302 -19.742 1.00 44.00 103 GLU A O 1
ATOM 844 N N . PHE A 1 104 ? 1.110 8.901 -17.636 1.00 42.19 104 PHE A N 1
ATOM 845 C CA . PHE A 1 104 ? -0.162 8.312 -18.032 1.00 42.19 104 PHE A CA 1
ATOM 846 C C . PHE A 1 104 ? -1.019 9.494 -18.464 1.00 42.19 104 PHE A C 1
ATOM 848 O O . PHE A 1 104 ? -1.180 10.415 -17.663 1.00 42.19 104 PHE A O 1
ATOM 855 N N . GLU A 1 105 ? -1.461 9.478 -19.721 1.00 42.84 105 GLU A N 1
ATOM 856 C CA . GLU A 1 105 ? -2.374 10.466 -20.286 1.00 42.84 105 GLU A CA 1
ATOM 857 C C . GLU A 1 105 ? -3.500 10.713 -19.278 1.00 42.84 105 GLU A C 1
ATOM 859 O O . GLU A 1 105 ? -4.211 9.788 -18.876 1.00 42.84 105 GLU A O 1
ATOM 864 N N . GLU A 1 106 ? -3.583 11.950 -18.789 1.00 42.78 106 GLU A N 1
ATOM 865 C CA . GLU A 1 106 ? -4.781 12.431 -18.122 1.00 42.78 106 GLU A CA 1
ATOM 866 C C . GLU A 1 106 ? -5.892 12.328 -19.173 1.00 42.78 106 GLU A C 1
ATOM 868 O O . GLU A 1 106 ? -5.803 12.959 -20.226 1.00 42.78 106 GLU A O 1
ATOM 873 N N . GLU A 1 107 ? -6.897 11.477 -18.937 1.00 43.56 107 GLU A N 1
ATOM 874 C CA . GLU A 1 107 ? -8.157 11.582 -19.667 1.00 43.56 107 GLU A CA 1
ATOM 875 C C . GLU A 1 107 ? -8.687 12.992 -19.390 1.00 43.56 107 GLU A C 1
ATOM 877 O O . GLU A 1 107 ? -9.132 13.291 -18.281 1.00 43.56 107 GLU A O 1
ATOM 882 N N . GLU A 1 108 ? -8.559 13.878 -20.380 1.00 41.44 108 GLU A N 1
ATOM 883 C CA . GLU A 1 108 ? -9.265 15.151 -20.405 1.00 41.44 108 GLU A CA 1
ATOM 884 C C . GLU A 1 108 ? -10.761 14.844 -20.267 1.00 41.44 108 GLU A C 1
ATOM 886 O O . GLU A 1 108 ? -11.397 14.324 -21.188 1.00 41.44 108 GLU A O 1
ATOM 891 N N . GLU A 1 109 ? -11.332 15.161 -19.103 1.00 40.50 109 GLU A N 1
ATOM 892 C CA . GLU A 1 109 ? -12.769 15.367 -18.975 1.00 40.50 109 GLU A CA 1
ATOM 893 C C . GLU A 1 109 ? -13.139 16.524 -19.913 1.00 40.50 109 GLU A C 1
ATOM 895 O O . GLU A 1 109 ? -12.900 17.695 -19.618 1.00 40.50 109 GLU A O 1
ATOM 900 N N . MET A 1 110 ? -13.679 16.185 -21.086 1.00 43.69 110 MET A N 1
ATOM 901 C CA . MET A 1 110 ? -14.418 17.137 -21.905 1.00 43.69 110 MET A CA 1
ATOM 902 C C . MET A 1 110 ? -15.745 17.453 -21.208 1.00 43.69 110 MET A C 1
ATOM 904 O O . MET A 1 110 ? -16.666 16.633 -21.242 1.00 43.69 110 MET A O 1
ATOM 908 N N . GLU A 1 111 ? -15.853 18.659 -20.655 1.00 39.84 111 GLU A N 1
ATOM 909 C CA . GLU A 1 111 ? -17.117 19.400 -20.533 1.00 39.84 111 GLU A CA 1
ATOM 910 C C . GLU A 1 111 ? -17.039 20.724 -21.301 1.00 39.84 111 GLU A C 1
ATOM 912 O O . GLU A 1 111 ? -16.031 21.456 -21.154 1.00 39.84 111 GLU A O 1
#